Protein AF-A0A8S1HRT6-F1 (afdb_monomer_lite)

Sequence (149 aa):
MVTRLFSCCFQPIYDMIYKRMSKRIRHMEIQLSREHICQELREKVSQFRVRREEELEPIKEEIFELETSIKDKQNELERVGEDILELQNTGASGEEIQKKRSQRERLRLELIPLVDRRNYLQEDLTQKRREIDEQVEILYEKLDRGEIF

Radius of gyration: 36.39 Å; chains: 1; bounding box: 82×23×104 Å

Organism: NCBI:txid2777116

Foldseek 3Di:
DPVVVVCVVCVVVVVVVVVVVVVVVVVVVVVVVLVVVLVVLVVVLVVLVVVLVVVLVVLVVLLVVLVVVLVVLVVVLVVLVVVLVVCVVVVHDPVVSVVSVVVSVVSVVVNVVSVVSSVVSVVVSVVSVVVSVVVSVVSVVCSVVVVPD

Structure (mmCIF, N/CA/C/O backbone):
data_AF-A0A8S1HRT6-F1
#
_entry.id   AF-A0A8S1HRT6-F1
#
loop_
_atom_site.group_PDB
_atom_site.id
_atom_site.type_symbol
_atom_site.label_atom_id
_atom_site.label_alt_id
_atom_site.label_comp_id
_atom_site.label_asym_id
_atom_site.label_entity_id
_atom_site.label_seq_id
_atom_site.pdbx_PDB_ins_code
_atom_site.Cartn_x
_atom_site.Cartn_y
_atom_site.Cartn_z
_atom_site.occupancy
_atom_site.B_iso_or_equiv
_atom_site.auth_seq_id
_atom_site.auth_comp_id
_atom_site.auth_asym_id
_atom_site.auth_atom_id
_atom_site.pdbx_PDB_model_num
ATOM 1 N N . MET A 1 1 ? 58.993 -10.430 -66.991 1.00 44.78 1 MET A N 1
ATOM 2 C CA . MET A 1 1 ? 57.693 -10.192 -67.669 1.00 44.78 1 MET A CA 1
ATOM 3 C C . MET A 1 1 ? 56.522 -11.017 -67.102 1.00 44.78 1 MET A C 1
ATOM 5 O O . MET A 1 1 ? 55.457 -10.990 -67.697 1.00 44.78 1 MET A O 1
ATOM 9 N N . VAL A 1 2 ? 56.645 -11.684 -65.941 1.00 45.50 2 VAL A N 1
ATOM 10 C CA . VAL A 1 2 ? 55.562 -12.528 -65.369 1.00 45.50 2 VAL A CA 1
ATOM 11 C C . VAL A 1 2 ? 54.692 -11.776 -64.341 1.00 45.50 2 VAL A C 1
ATOM 13 O O . VAL A 1 2 ? 53.542 -12.129 -64.114 1.00 45.50 2 VAL A O 1
ATOM 16 N N . THR A 1 3 ? 55.180 -10.666 -63.781 1.00 48.47 3 THR A N 1
ATOM 17 C CA . THR A 1 3 ? 54.480 -9.889 -62.738 1.00 48.47 3 THR A CA 1
ATOM 18 C C . THR A 1 3 ? 53.348 -8.993 -63.256 1.00 48.47 3 THR A C 1
ATOM 20 O O . THR A 1 3 ? 52.442 -8.672 -62.497 1.00 48.47 3 THR A O 1
ATOM 23 N N . ARG A 1 4 ? 53.345 -8.619 -64.546 1.00 45.38 4 ARG A N 1
ATOM 24 C CA . ARG A 1 4 ? 52.281 -7.786 -65.154 1.00 45.38 4 ARG A CA 1
ATOM 25 C C . ARG A 1 4 ? 51.051 -8.577 -65.626 1.00 45.38 4 ARG A C 1
ATOM 27 O O . ARG A 1 4 ? 49.985 -7.993 -65.759 1.00 45.38 4 ARG A O 1
ATOM 34 N N . LEU A 1 5 ? 51.177 -9.887 -65.858 1.00 46.59 5 LEU A N 1
ATOM 35 C CA . LEU A 1 5 ? 50.052 -10.748 -66.265 1.00 46.59 5 LEU A CA 1
ATOM 36 C C . LEU A 1 5 ? 49.212 -11.221 -65.068 1.00 46.59 5 LEU A C 1
ATOM 38 O O . LEU A 1 5 ? 48.012 -11.434 -65.209 1.00 46.59 5 LEU A O 1
ATOM 42 N N . PHE A 1 6 ? 49.814 -11.315 -63.878 1.00 48.47 6 PHE A N 1
ATOM 43 C CA . PHE A 1 6 ? 49.089 -11.623 -62.643 1.00 48.47 6 PHE A CA 1
ATOM 44 C C . PHE A 1 6 ? 48.239 -10.450 -62.136 1.00 48.47 6 PHE A C 1
ATOM 46 O O . PHE A 1 6 ? 47.212 -10.687 -61.509 1.00 48.47 6 PHE A O 1
ATOM 53 N N . SER A 1 7 ? 48.597 -9.192 -62.427 1.00 52.06 7 SER A N 1
ATOM 54 C CA . SER A 1 7 ? 47.790 -8.055 -61.966 1.00 52.06 7 SER A CA 1
ATOM 55 C C . SER A 1 7 ? 46.512 -7.884 -62.792 1.00 52.06 7 SER A C 1
ATOM 57 O O . SER A 1 7 ? 45.445 -7.758 -62.214 1.00 52.06 7 SER A O 1
ATOM 59 N N . CYS A 1 8 ? 46.557 -7.954 -64.127 1.00 53.19 8 CYS A N 1
ATOM 60 C CA . CYS A 1 8 ? 45.374 -7.660 -64.953 1.00 53.19 8 CYS A CA 1
ATOM 61 C C . CYS A 1 8 ? 44.230 -8.683 -64.818 1.00 53.19 8 CYS A C 1
ATOM 63 O O . CYS A 1 8 ? 43.067 -8.302 -64.932 1.00 53.19 8 CYS A O 1
ATOM 65 N N . CYS A 1 9 ? 44.533 -9.959 -64.553 1.00 56.75 9 CYS A N 1
ATOM 66 C CA . CYS A 1 9 ? 43.513 -11.011 -64.454 1.00 56.75 9 CYS A CA 1
ATOM 67 C C . CYS A 1 9 ? 42.940 -11.180 -63.038 1.00 56.75 9 CYS A C 1
ATOM 69 O O . CYS A 1 9 ? 41.798 -11.610 -62.892 1.00 56.75 9 CYS A O 1
ATOM 71 N N . PHE A 1 10 ? 43.705 -10.838 -61.995 1.00 57.34 10 PHE A N 1
ATOM 72 C CA . PHE A 1 10 ? 43.277 -11.009 -60.603 1.00 57.34 10 PHE A CA 1
ATOM 73 C C . PHE A 1 10 ? 42.795 -9.709 -59.948 1.00 57.34 10 PHE A C 1
ATOM 75 O O . PHE A 1 10 ? 42.019 -9.790 -58.997 1.00 57.34 10 PHE A O 1
ATOM 82 N N . GLN A 1 11 ? 43.152 -8.525 -60.469 1.00 65.94 11 GLN A N 1
ATOM 83 C CA . GLN A 1 11 ? 42.645 -7.238 -59.961 1.00 65.94 11 GLN A CA 1
ATOM 84 C C . GLN A 1 11 ? 41.108 -7.182 -59.870 1.00 65.94 11 GLN A C 1
ATOM 86 O O . GLN A 1 11 ? 40.605 -6.788 -58.821 1.00 65.94 11 GLN A O 1
ATOM 91 N N . PRO A 1 12 ? 40.333 -7.649 -60.873 1.00 73.75 12 PRO A N 1
ATOM 92 C CA . PRO A 1 12 ? 38.871 -7.622 -60.792 1.00 73.75 12 PRO A CA 1
ATOM 93 C C . PRO A 1 12 ? 38.320 -8.526 -59.679 1.00 73.75 12 PRO A C 1
ATOM 95 O O . PRO A 1 12 ? 37.309 -8.207 -59.053 1.00 73.75 12 PRO A O 1
ATOM 98 N N . ILE A 1 13 ? 38.997 -9.649 -59.410 1.00 74.50 13 ILE A N 1
ATOM 99 C CA . ILE A 1 13 ? 38.637 -10.591 -58.344 1.00 74.50 13 ILE A CA 1
ATOM 100 C C . ILE A 1 13 ? 38.936 -9.961 -56.977 1.00 74.50 13 ILE A C 1
ATOM 102 O O . ILE A 1 13 ? 38.076 -9.989 -56.096 1.00 74.50 13 ILE A O 1
ATOM 106 N N . TYR A 1 14 ? 40.106 -9.334 -56.813 1.00 71.38 14 TYR A N 1
ATOM 107 C CA . TYR A 1 14 ? 40.461 -8.596 -55.598 1.00 71.38 14 TYR A CA 1
ATOM 108 C C . TYR A 1 14 ? 39.511 -7.420 -55.337 1.00 71.38 14 TYR A C 1
ATOM 110 O O . TYR A 1 14 ? 39.021 -7.286 -54.216 1.00 71.38 14 TYR A O 1
ATOM 118 N N . ASP A 1 15 ? 39.163 -6.631 -56.356 1.00 72.88 15 ASP A N 1
ATOM 119 C CA . ASP A 1 15 ? 38.224 -5.509 -56.234 1.00 72.88 15 ASP A CA 1
ATOM 120 C C . ASP A 1 15 ? 36.812 -5.978 -55.854 1.00 72.88 15 ASP A C 1
ATOM 122 O O . ASP A 1 15 ? 36.128 -5.347 -55.041 1.00 72.88 15 ASP A O 1
ATOM 126 N N . MET A 1 16 ? 36.363 -7.112 -56.402 1.00 77.00 16 MET A N 1
ATOM 127 C CA . MET A 1 16 ? 35.074 -7.712 -56.053 1.00 77.00 16 MET A CA 1
ATOM 128 C C . MET A 1 16 ? 35.060 -8.226 -54.605 1.00 77.00 16 MET A C 1
ATOM 130 O O . MET A 1 16 ? 34.094 -7.982 -53.874 1.00 77.00 16 MET A O 1
ATOM 134 N N . ILE A 1 17 ? 36.131 -8.898 -54.168 1.00 73.69 17 ILE A N 1
ATOM 135 C CA . ILE A 1 17 ? 36.290 -9.362 -52.782 1.00 73.69 17 ILE A CA 1
ATOM 136 C C . ILE A 1 17 ? 36.331 -8.163 -51.830 1.00 73.69 17 ILE A C 1
ATOM 138 O O . ILE A 1 17 ? 35.591 -8.147 -50.845 1.00 73.69 17 ILE A O 1
ATOM 142 N N . TYR A 1 18 ? 37.110 -7.129 -52.148 1.00 72.44 18 TYR A N 1
ATOM 143 C CA . TYR A 1 18 ? 37.230 -5.922 -51.334 1.00 72.44 18 TYR A CA 1
ATOM 144 C C . TYR A 1 18 ? 35.897 -5.173 -51.219 1.00 72.44 18 TYR A C 1
ATOM 146 O O . TYR A 1 18 ? 35.476 -4.842 -50.111 1.00 72.44 18 TYR A O 1
ATOM 154 N N . LYS A 1 19 ? 35.153 -4.988 -52.321 1.00 73.81 19 LYS A N 1
ATOM 155 C CA . LYS A 1 19 ? 33.801 -4.395 -52.286 1.00 73.81 19 LYS A CA 1
ATOM 156 C C . LYS A 1 19 ? 32.838 -5.206 -51.418 1.00 73.81 19 LYS A C 1
ATOM 158 O O . LYS A 1 19 ? 32.068 -4.624 -50.651 1.00 73.81 19 LYS A O 1
ATOM 163 N N . ARG A 1 20 ? 32.879 -6.540 -51.504 1.00 74.69 20 ARG A N 1
ATOM 164 C CA . ARG A 1 20 ? 32.010 -7.428 -50.715 1.00 74.69 20 ARG A CA 1
ATOM 165 C C . ARG A 1 20 ? 32.368 -7.406 -49.227 1.00 74.69 20 ARG A C 1
ATOM 167 O O . ARG A 1 20 ? 31.462 -7.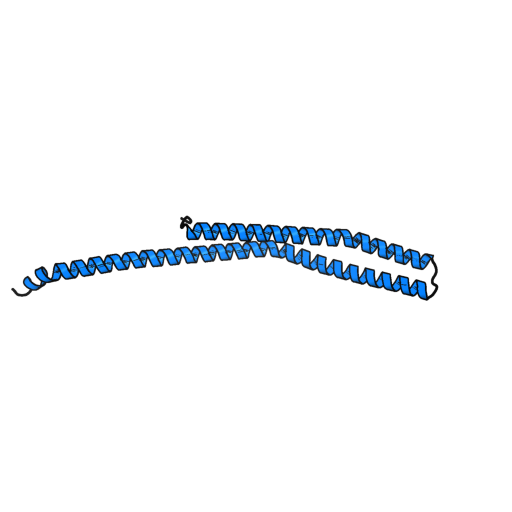340 -48.397 1.00 74.69 20 ARG A O 1
ATOM 174 N N . MET A 1 21 ? 33.659 -7.405 -48.894 1.00 69.06 21 MET A N 1
ATOM 175 C CA . MET A 1 21 ? 34.143 -7.274 -47.516 1.00 69.06 21 MET A CA 1
ATOM 176 C C . MET A 1 21 ? 33.829 -5.891 -46.941 1.00 69.06 21 MET A C 1
ATOM 178 O O . MET A 1 21 ? 33.262 -5.805 -45.861 1.00 69.06 21 MET A O 1
ATOM 182 N N . SER A 1 22 ? 34.061 -4.816 -47.694 1.00 72.75 22 SER A N 1
ATOM 183 C CA . SER A 1 22 ? 33.736 -3.440 -47.293 1.00 72.75 22 SER A CA 1
ATOM 184 C C . SER A 1 22 ? 32.228 -3.217 -47.088 1.00 72.75 22 SER A C 1
ATOM 186 O O . SER A 1 22 ? 31.822 -2.461 -46.206 1.00 72.75 22 SER A O 1
ATOM 188 N N . LYS A 1 23 ? 31.365 -3.889 -47.866 1.00 77.94 23 LYS A N 1
ATOM 189 C CA . LYS A 1 23 ? 29.910 -3.885 -47.629 1.00 77.94 23 LYS A CA 1
ATOM 190 C C . LYS A 1 23 ? 29.539 -4.644 -46.349 1.00 77.94 23 LYS A C 1
ATOM 192 O O . LYS A 1 23 ? 28.686 -4.177 -45.604 1.00 77.94 23 LYS A O 1
ATOM 197 N N . ARG A 1 24 ? 30.178 -5.791 -46.086 1.00 75.12 24 ARG A N 1
ATOM 198 C CA . ARG A 1 24 ? 29.975 -6.572 -44.853 1.00 75.12 24 ARG A CA 1
ATOM 199 C C . ARG A 1 24 ? 30.438 -5.824 -43.605 1.00 75.12 24 ARG A C 1
ATOM 201 O O . ARG A 1 24 ? 29.688 -5.792 -42.643 1.00 75.12 24 ARG A O 1
ATOM 208 N N . ILE A 1 25 ? 31.615 -5.202 -43.645 1.00 73.56 25 ILE A N 1
ATOM 209 C CA . ILE A 1 25 ? 32.163 -4.402 -42.539 1.00 73.56 25 ILE A CA 1
ATOM 210 C C . ILE A 1 25 ? 31.206 -3.266 -42.188 1.00 73.56 25 ILE A C 1
ATOM 212 O O . ILE A 1 25 ? 30.754 -3.205 -41.054 1.00 73.56 25 ILE A O 1
ATOM 216 N N . ARG A 1 26 ? 30.769 -2.477 -43.179 1.00 72.19 26 ARG A N 1
ATOM 217 C CA . ARG A 1 26 ? 29.763 -1.425 -42.955 1.00 72.19 26 ARG A CA 1
ATOM 218 C C . ARG A 1 26 ? 28.459 -1.958 -42.367 1.00 72.19 26 ARG A C 1
ATOM 220 O O . ARG A 1 26 ? 27.843 -1.301 -41.539 1.00 72.19 26 ARG A O 1
ATOM 227 N N . HIS A 1 27 ? 28.020 -3.145 -42.785 1.00 72.62 27 HIS A N 1
ATOM 228 C CA . HIS A 1 27 ? 26.802 -3.731 -42.235 1.00 72.62 27 HIS A CA 1
ATOM 229 C C . HIS A 1 27 ? 26.972 -4.157 -40.769 1.00 72.62 27 HIS A C 1
ATOM 231 O O . HIS A 1 27 ? 26.075 -3.898 -39.973 1.00 72.62 27 HIS A O 1
ATOM 237 N N . MET A 1 28 ? 28.123 -4.740 -40.414 1.00 67.81 28 MET A N 1
ATOM 238 C CA . MET A 1 28 ? 28.465 -5.083 -39.029 1.00 67.81 28 MET A CA 1
ATOM 239 C C . MET A 1 28 ? 28.634 -3.835 -38.155 1.00 67.81 28 MET A C 1
ATOM 241 O O . MET A 1 28 ? 28.133 -3.820 -37.041 1.00 67.81 28 MET A O 1
ATOM 245 N N . GLU A 1 29 ? 29.270 -2.771 -38.654 1.00 70.00 29 GLU A N 1
ATOM 246 C CA . GLU A 1 29 ? 29.409 -1.492 -37.937 1.00 70.00 29 GLU A CA 1
ATOM 247 C C . GLU A 1 29 ? 28.040 -0.877 -37.609 1.00 70.00 29 GLU A C 1
ATOM 249 O O . GLU A 1 29 ? 27.804 -0.449 -36.482 1.00 70.00 29 GLU A O 1
ATOM 254 N N . ILE A 1 30 ? 27.102 -0.902 -38.565 1.00 69.56 30 ILE A N 1
ATOM 255 C CA . ILE A 1 30 ? 25.720 -0.446 -38.348 1.00 69.56 30 ILE A CA 1
ATOM 256 C C . ILE A 1 30 ? 24.997 -1.327 -37.316 1.00 69.56 30 ILE A C 1
ATOM 258 O O . ILE A 1 30 ? 24.244 -0.809 -36.493 1.00 69.56 30 ILE A O 1
ATOM 262 N N . GLN A 1 31 ? 25.203 -2.647 -37.352 1.00 67.25 31 GLN A N 1
ATOM 263 C CA . GLN A 1 31 ? 24.595 -3.573 -36.390 1.00 67.25 31 GLN A CA 1
ATOM 264 C C . GLN A 1 31 ? 25.132 -3.357 -34.971 1.00 67.25 31 GLN A C 1
ATOM 266 O O . GLN A 1 31 ? 24.333 -3.186 -34.056 1.00 67.25 31 GLN A O 1
ATOM 271 N N . LEU A 1 32 ? 26.453 -3.270 -34.803 1.00 67.44 32 LEU A N 1
ATOM 272 C CA . LEU A 1 32 ? 27.098 -3.009 -33.512 1.00 67.44 32 LEU A CA 1
ATOM 273 C C . LEU A 1 32 ? 26.692 -1.645 -32.938 1.00 67.44 32 LEU A C 1
ATOM 275 O O . LEU A 1 32 ? 26.425 -1.528 -31.746 1.00 67.44 32 LEU A O 1
ATOM 279 N N . SER A 1 33 ? 26.581 -0.617 -33.787 1.00 73.94 33 SER A N 1
ATOM 280 C CA . SER A 1 33 ? 26.086 0.701 -33.373 1.00 73.94 33 SER A CA 1
ATOM 281 C C . SER A 1 33 ? 24.630 0.648 -32.899 1.00 73.94 33 SER A C 1
ATOM 283 O O . SER A 1 33 ? 24.305 1.255 -31.880 1.00 73.94 33 SER A O 1
ATOM 285 N N . ARG A 1 34 ? 23.759 -0.108 -33.582 1.00 72.06 34 ARG A N 1
ATOM 286 C CA . ARG A 1 34 ? 22.369 -0.317 -33.146 1.00 72.06 34 ARG A CA 1
ATOM 287 C C . ARG A 1 34 ? 22.281 -1.078 -31.827 1.00 72.06 34 ARG A C 1
ATOM 289 O O . ARG A 1 34 ? 21.522 -0.666 -30.960 1.00 72.06 34 ARG A O 1
ATOM 296 N N . GLU A 1 35 ? 23.052 -2.150 -31.663 1.00 75.75 35 GLU A N 1
ATOM 297 C CA . GLU A 1 35 ? 23.091 -2.920 -30.414 1.00 75.75 35 GLU A CA 1
ATOM 298 C C . GLU A 1 35 ? 23.535 -2.054 -29.234 1.00 75.75 35 GLU A C 1
ATOM 300 O O . GLU A 1 35 ? 22.902 -2.087 -28.180 1.00 75.75 35 GLU A O 1
ATOM 305 N N . HIS A 1 36 ? 24.556 -1.217 -29.435 1.00 76.81 36 HIS A N 1
ATOM 306 C CA . HIS A 1 36 ? 25.038 -0.296 -28.412 1.00 76.81 36 HIS A CA 1
ATOM 307 C C . HIS A 1 36 ? 23.975 0.737 -28.004 1.00 76.81 36 HIS A C 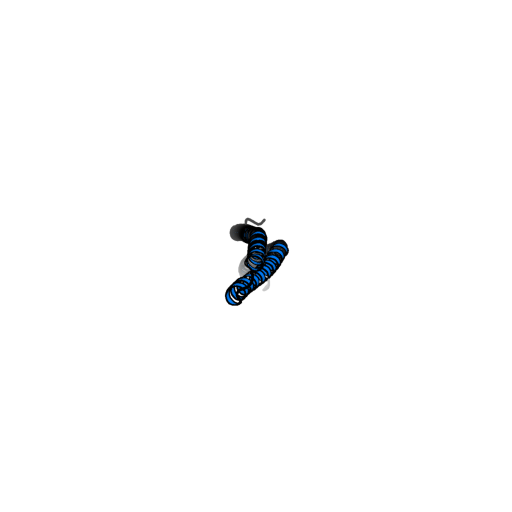1
ATOM 309 O O . HIS A 1 36 ? 23.705 0.900 -26.817 1.00 76.81 36 HIS A O 1
ATOM 315 N N . ILE A 1 37 ? 23.297 1.364 -28.974 1.00 70.94 37 ILE A N 1
ATOM 316 C CA . ILE A 1 37 ? 22.206 2.318 -28.706 1.00 70.94 37 ILE A CA 1
ATOM 317 C C . ILE A 1 37 ? 21.049 1.629 -27.968 1.00 70.94 37 ILE A C 1
ATOM 319 O O . ILE A 1 37 ? 20.542 2.147 -26.974 1.00 70.94 37 ILE A O 1
ATOM 323 N N . CYS A 1 38 ? 20.644 0.434 -28.406 1.00 72.12 38 CYS A N 1
ATOM 324 C CA . CYS A 1 38 ? 19.607 -0.335 -27.722 1.00 72.12 38 CYS A CA 1
ATOM 325 C C . CYS A 1 38 ? 20.001 -0.678 -26.277 1.00 72.12 38 CYS A C 1
ATOM 327 O O . CYS A 1 38 ? 19.137 -0.688 -25.400 1.00 72.12 38 CYS A O 1
ATOM 329 N N . GLN A 1 39 ? 21.281 -0.950 -26.016 1.00 79.31 39 GLN A N 1
ATOM 330 C CA . GLN A 1 39 ? 21.780 -1.233 -24.674 1.00 79.31 39 GLN A CA 1
ATOM 331 C C . GLN A 1 39 ? 21.747 0.010 -23.773 1.00 79.31 39 GLN A C 1
ATOM 333 O O . GLN A 1 39 ? 21.167 -0.058 -22.690 1.00 79.31 39 GLN A O 1
ATOM 338 N N . GLU A 1 40 ? 22.264 1.154 -24.231 1.00 77.88 40 GLU A N 1
ATOM 339 C CA . GLU A 1 40 ? 22.218 2.411 -23.466 1.00 77.88 40 GLU A CA 1
ATOM 340 C C . GLU A 1 40 ? 20.782 2.828 -23.122 1.00 77.88 40 GLU A C 1
ATOM 342 O O . GLU A 1 40 ? 20.497 3.318 -22.028 1.00 77.88 40 GLU A O 1
ATOM 347 N N . LEU A 1 41 ? 19.845 2.626 -24.049 1.00 72.19 41 LEU A N 1
ATOM 348 C CA . LEU A 1 41 ? 18.443 2.958 -23.820 1.00 72.19 41 LEU A CA 1
ATOM 349 C C . LEU A 1 41 ? 17.775 2.016 -22.822 1.00 72.19 41 LEU A C 1
ATOM 351 O O . LEU A 1 41 ? 17.035 2.484 -21.958 1.00 72.19 41 LEU A O 1
ATOM 355 N N . ARG A 1 42 ? 18.073 0.712 -22.875 1.00 77.81 42 ARG A N 1
ATOM 356 C CA . ARG A 1 42 ? 17.621 -0.238 -21.845 1.00 77.81 42 ARG A CA 1
ATOM 357 C C . ARG A 1 42 ? 18.151 0.140 -20.468 1.00 77.81 42 ARG A C 1
ATOM 359 O O . ARG A 1 42 ? 17.403 0.080 -19.495 1.00 77.81 42 ARG A O 1
ATOM 366 N N . GLU A 1 43 ? 19.406 0.569 -20.380 1.00 82.56 43 GLU A N 1
ATOM 367 C CA . GLU A 1 43 ? 19.990 1.057 -19.129 1.00 82.56 43 GLU A CA 1
ATOM 368 C C . GLU A 1 43 ? 19.276 2.317 -18.627 1.00 82.56 43 GLU A C 1
ATOM 370 O O . GLU A 1 43 ? 18.927 2.384 -17.449 1.00 82.56 43 GLU A O 1
ATOM 375 N N . LYS A 1 44 ? 18.959 3.277 -19.506 1.00 80.62 44 LYS A N 1
ATOM 376 C CA . LYS A 1 44 ? 18.182 4.474 -19.138 1.00 80.62 44 LYS A CA 1
ATOM 377 C C . LYS A 1 44 ? 16.765 4.142 -18.669 1.00 80.62 44 LYS A C 1
ATOM 379 O O . LYS A 1 44 ? 16.325 4.700 -17.667 1.00 80.62 44 LYS A O 1
ATOM 384 N N . VAL A 1 45 ? 16.063 3.229 -19.345 1.00 80.38 45 VAL A N 1
ATOM 385 C CA . VAL A 1 45 ? 14.726 2.761 -18.927 1.00 80.38 45 VAL A CA 1
ATOM 386 C C . VAL A 1 45 ? 14.801 2.054 -17.572 1.00 80.38 45 VAL A C 1
ATOM 388 O O . VAL A 1 45 ? 13.972 2.300 -16.698 1.00 80.38 45 VAL A O 1
ATOM 391 N N . SER A 1 46 ? 15.827 1.227 -17.360 1.00 82.94 46 SER A N 1
ATOM 392 C CA . SER A 1 46 ? 16.075 0.568 -16.075 1.00 82.94 46 SER A CA 1
ATOM 393 C C . SER A 1 46 ? 16.315 1.585 -14.954 1.00 82.94 46 SER A C 1
ATOM 395 O O . SER A 1 46 ? 15.646 1.540 -13.924 1.00 82.94 46 SER A O 1
ATOM 397 N N . GLN A 1 47 ? 17.192 2.569 -15.173 1.00 84.62 47 GLN A N 1
ATOM 398 C CA . GLN A 1 47 ? 17.461 3.640 -14.207 1.00 84.62 47 GLN A CA 1
ATOM 399 C C . GLN A 1 47 ? 16.219 4.484 -13.911 1.00 84.62 47 GLN A C 1
ATOM 401 O O . GLN A 1 47 ? 15.985 4.849 -12.761 1.00 84.62 47 GLN A O 1
ATOM 406 N N . PHE A 1 48 ? 15.420 4.789 -14.935 1.00 82.88 48 PHE A N 1
ATOM 407 C CA . PHE A 1 48 ? 14.153 5.493 -14.771 1.00 82.88 48 PHE A CA 1
ATOM 408 C C . PHE A 1 48 ? 13.205 4.708 -13.860 1.00 82.88 48 PHE A C 1
ATOM 410 O O . PHE A 1 48 ? 12.668 5.272 -12.909 1.00 82.88 48 PHE A O 1
ATOM 417 N N . ARG A 1 49 ? 13.063 3.399 -14.092 1.00 79.88 49 ARG A N 1
ATOM 418 C CA . ARG A 1 49 ? 12.222 2.529 -13.265 1.00 79.88 49 ARG A CA 1
ATOM 419 C C . ARG A 1 49 ? 12.696 2.476 -11.814 1.00 79.88 49 ARG A C 1
ATOM 421 O O . ARG A 1 49 ? 11.867 2.567 -10.919 1.00 79.88 49 ARG A O 1
ATOM 428 N N . VAL A 1 50 ? 14.007 2.373 -11.583 1.00 86.88 50 VAL A N 1
ATOM 429 C CA . VAL A 1 50 ? 14.578 2.363 -10.225 1.00 86.88 50 VAL A CA 1
ATOM 430 C C . VAL A 1 50 ? 14.266 3.666 -9.493 1.00 86.88 50 VAL A C 1
ATOM 432 O O . VAL A 1 50 ? 13.682 3.616 -8.419 1.00 86.88 50 VAL A O 1
ATOM 435 N N . ARG A 1 51 ? 14.556 4.827 -10.098 1.00 84.12 51 ARG A N 1
ATOM 436 C CA . ARG A 1 51 ? 14.263 6.135 -9.477 1.00 84.12 51 ARG A CA 1
ATOM 437 C C . ARG A 1 51 ? 12.784 6.303 -9.155 1.00 84.12 51 ARG A C 1
ATOM 439 O O . ARG A 1 51 ? 12.426 6.838 -8.116 1.00 84.12 51 ARG A O 1
ATOM 446 N N . ARG A 1 52 ? 11.914 5.846 -10.055 1.00 84.56 52 ARG A N 1
ATOM 447 C CA . ARG A 1 52 ? 10.471 5.902 -9.838 1.00 84.56 52 ARG A CA 1
ATOM 448 C C . ARG A 1 52 ? 10.016 4.968 -8.724 1.00 84.56 52 ARG A C 1
ATOM 450 O O . ARG A 1 52 ? 9.154 5.353 -7.952 1.00 84.56 52 ARG A O 1
ATOM 457 N N . GLU A 1 53 ? 10.598 3.779 -8.597 1.00 81.94 53 GLU A N 1
ATOM 458 C CA . GLU A 1 53 ? 10.288 2.879 -7.483 1.00 81.94 53 GLU A CA 1
ATOM 459 C C . GLU A 1 53 ? 10.788 3.447 -6.141 1.00 81.94 53 GLU A C 1
ATOM 461 O O . GLU A 1 53 ? 10.081 3.327 -5.145 1.00 81.94 53 GLU A O 1
ATOM 466 N N . GLU A 1 54 ? 11.935 4.137 -6.124 1.00 89.25 54 GLU A N 1
ATOM 467 C CA . GLU A 1 54 ? 12.432 4.880 -4.953 1.00 89.25 54 GLU A CA 1
ATOM 468 C C . GLU A 1 54 ? 11.466 6.003 -4.529 1.00 89.25 54 GLU A C 1
ATOM 470 O O . GLU A 1 54 ? 11.246 6.205 -3.338 1.00 89.25 54 GLU A O 1
ATOM 475 N N . GLU A 1 55 ? 10.829 6.698 -5.480 1.00 87.81 55 GLU A N 1
ATOM 476 C CA . GLU A 1 55 ? 9.780 7.693 -5.187 1.00 87.81 55 GLU A CA 1
ATOM 477 C C . GLU A 1 55 ? 8.511 7.065 -4.579 1.00 87.81 55 GLU A C 1
ATOM 479 O O . GLU A 1 55 ? 7.775 7.743 -3.858 1.00 87.81 55 GLU A O 1
ATOM 484 N N . LEU A 1 56 ? 8.237 5.786 -4.863 1.00 90.69 56 LEU A N 1
ATOM 485 C CA . LEU A 1 56 ? 7.091 5.055 -4.313 1.00 90.69 56 LEU A CA 1
ATOM 486 C C . LEU A 1 56 ? 7.374 4.440 -2.942 1.00 90.69 56 LEU A C 1
ATOM 488 O O . LEU A 1 56 ? 6.429 4.169 -2.202 1.00 90.69 56 LEU A O 1
ATOM 492 N N . GLU A 1 57 ? 8.639 4.198 -2.608 1.00 92.06 57 GLU A N 1
ATOM 493 C CA . GLU A 1 57 ? 9.046 3.592 -1.340 1.00 92.06 57 GLU A CA 1
ATOM 494 C C . GLU A 1 57 ? 8.473 4.292 -0.094 1.00 92.06 57 GLU A C 1
ATOM 496 O O . GLU A 1 57 ? 7.831 3.600 0.697 1.00 92.06 57 GLU A O 1
ATOM 501 N N . PRO A 1 58 ? 8.541 5.632 0.060 1.00 93.19 58 PRO A N 1
ATOM 502 C CA . PRO A 1 58 ? 7.969 6.295 1.236 1.00 93.19 58 PRO A CA 1
ATOM 503 C C . PRO A 1 58 ? 6.449 6.111 1.353 1.00 93.19 58 PRO A C 1
ATOM 505 O O . PRO A 1 58 ? 5.912 6.035 2.454 1.00 93.19 58 PRO A O 1
ATOM 508 N N . ILE A 1 59 ? 5.736 5.999 0.226 1.00 92.50 59 ILE A N 1
ATOM 509 C CA . ILE A 1 59 ? 4.285 5.759 0.223 1.00 92.50 59 ILE A CA 1
ATOM 510 C C . ILE A 1 59 ? 3.988 4.339 0.721 1.00 92.50 59 ILE A C 1
ATOM 512 O O . ILE A 1 59 ? 3.035 4.132 1.471 1.00 92.50 59 ILE A O 1
ATOM 516 N N . LYS A 1 60 ? 4.800 3.349 0.328 1.00 92.94 60 LYS A N 1
ATOM 517 C CA . LYS A 1 60 ? 4.657 1.968 0.816 1.00 92.94 60 LYS A CA 1
ATOM 518 C C . LYS A 1 60 ? 4.961 1.862 2.303 1.00 92.94 60 LYS A C 1
ATOM 520 O O . LYS A 1 60 ? 4.250 1.142 2.998 1.00 92.94 60 LYS A O 1
ATOM 525 N N . GLU A 1 61 ? 5.993 2.559 2.770 1.00 95.88 61 GLU A N 1
ATOM 526 C CA . GLU A 1 61 ? 6.338 2.626 4.191 1.00 95.88 61 GLU A CA 1
ATOM 527 C C . GLU A 1 61 ? 5.174 3.218 4.996 1.00 95.88 61 GLU A C 1
ATOM 529 O O . GLU A 1 61 ? 4.718 2.586 5.947 1.00 95.88 61 GLU A O 1
ATOM 534 N N . GLU A 1 62 ? 4.594 4.343 4.556 1.00 95.69 62 GLU A N 1
ATOM 535 C CA . GLU A 1 62 ? 3.424 4.945 5.217 1.00 95.69 62 GLU A CA 1
ATOM 536 C C . GLU A 1 62 ? 2.215 3.988 5.224 1.00 95.69 62 GLU A C 1
ATOM 538 O O . GLU A 1 62 ? 1.546 3.832 6.247 1.00 95.69 62 GLU A O 1
ATOM 543 N N . ILE A 1 63 ? 1.940 3.294 4.111 1.00 96.50 63 ILE A N 1
ATOM 544 C CA . ILE A 1 63 ? 0.878 2.274 4.049 1.00 96.50 63 ILE A CA 1
ATOM 545 C C . ILE A 1 63 ? 1.134 1.161 5.072 1.00 96.50 63 ILE A C 1
ATOM 547 O O . ILE A 1 63 ? 0.211 0.777 5.789 1.00 96.50 63 ILE A O 1
ATOM 551 N N . PHE A 1 64 ? 2.365 0.659 5.163 1.00 97.38 64 PHE A N 1
ATOM 552 C CA . PHE A 1 64 ? 2.732 -0.411 6.089 1.00 97.38 64 PHE A CA 1
ATOM 553 C C . PHE A 1 64 ? 2.582 0.012 7.560 1.00 97.38 64 PHE A C 1
ATOM 555 O O . PHE A 1 64 ? 2.051 -0.742 8.386 1.00 97.38 64 PHE A O 1
ATOM 562 N N . GLU A 1 65 ? 3.002 1.231 7.899 1.00 96.75 65 GLU A N 1
ATOM 563 C CA . GLU A 1 65 ? 2.815 1.802 9.235 1.00 96.75 65 GLU A CA 1
ATOM 564 C C . GLU A 1 65 ? 1.328 1.942 9.585 1.00 96.75 65 GLU A C 1
ATOM 566 O O . GLU A 1 65 ? 0.899 1.554 10.677 1.00 96.75 65 GLU A O 1
ATOM 571 N N . LEU A 1 66 ? 0.515 2.428 8.643 1.00 96.50 66 LEU A N 1
ATOM 572 C CA . LEU A 1 66 ? -0.933 2.537 8.817 1.00 96.50 66 LEU A CA 1
ATOM 573 C C . LEU A 1 66 ? -1.595 1.169 8.978 1.00 96.50 66 LEU A C 1
ATOM 575 O O . LEU A 1 66 ? -2.441 1.014 9.854 1.00 96.50 66 LEU A O 1
ATOM 579 N N . GLU A 1 67 ? -1.216 0.168 8.184 1.00 96.50 67 GLU A N 1
ATOM 580 C CA . GLU A 1 67 ? -1.728 -1.202 8.308 1.00 96.50 67 GLU A CA 1
ATOM 581 C C . GLU A 1 67 ? -1.409 -1.800 9.681 1.00 96.50 67 GLU A C 1
ATOM 583 O O . GLU A 1 67 ? -2.277 -2.419 10.305 1.00 96.50 67 GLU A O 1
ATOM 588 N N . THR A 1 68 ? -0.201 -1.552 10.189 1.00 97.38 68 THR A N 1
ATOM 589 C CA . THR A 1 68 ? 0.204 -1.960 11.539 1.00 97.38 68 THR A CA 1
ATOM 590 C C . THR A 1 68 ? -0.649 -1.258 12.599 1.00 97.38 68 THR A C 1
ATOM 592 O O . THR A 1 68 ? -1.241 -1.918 13.453 1.00 97.38 68 THR A O 1
ATOM 595 N N . SER A 1 69 ? -0.811 0.065 12.497 1.00 96.62 69 SER A N 1
ATOM 596 C CA . SER A 1 69 ? -1.621 0.856 13.433 1.00 96.62 69 SER A CA 1
ATOM 597 C C . SER A 1 69 ? -3.106 0.462 13.425 1.00 96.62 69 SER A C 1
ATOM 599 O O . SER A 1 69 ? -3.732 0.339 14.482 1.00 96.62 69 SER A O 1
ATOM 601 N N . ILE A 1 70 ? -3.675 0.214 12.241 1.00 97.06 70 ILE A N 1
ATOM 602 C CA . ILE A 1 70 ? -5.051 -0.272 12.069 1.00 97.06 70 ILE A CA 1
ATOM 603 C C . ILE A 1 70 ? -5.208 -1.625 12.755 1.00 97.06 70 ILE A C 1
ATOM 605 O O . ILE A 1 70 ? -6.165 -1.816 13.505 1.00 97.06 70 ILE A O 1
ATOM 609 N N . LYS A 1 71 ? -4.270 -2.549 12.532 1.00 97.06 71 LYS A N 1
ATOM 610 C CA . LYS A 1 71 ? -4.300 -3.879 13.142 1.00 97.06 71 LYS A CA 1
ATOM 611 C C . LYS A 1 71 ? -4.241 -3.798 14.667 1.00 97.06 71 LYS A C 1
ATOM 613 O O . LYS A 1 71 ? -5.021 -4.467 15.341 1.00 97.06 71 LYS A O 1
ATOM 618 N N . ASP A 1 72 ? -3.379 -2.950 15.217 1.00 96.31 72 ASP A N 1
ATOM 619 C CA . ASP A 1 72 ? -3.275 -2.758 16.665 1.00 96.31 72 ASP A CA 1
ATOM 620 C C . ASP A 1 72 ? -4.572 -2.205 17.266 1.00 96.31 72 ASP A C 1
ATOM 622 O O . ASP A 1 72 ? -5.068 -2.733 18.264 1.00 96.31 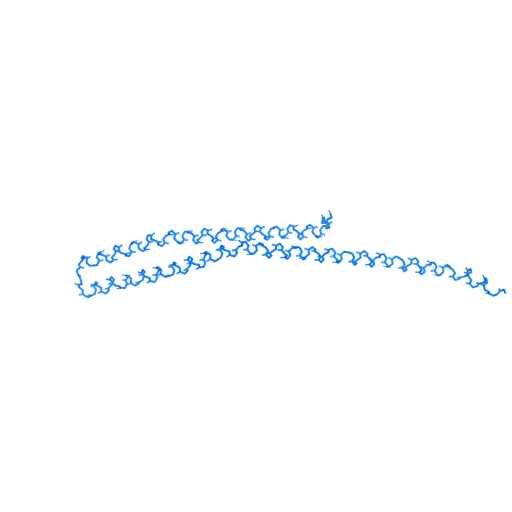72 ASP A O 1
ATOM 626 N N . LYS A 1 73 ? -5.184 -1.205 16.621 1.00 95.38 73 LYS A N 1
ATOM 627 C CA . LYS A 1 73 ? -6.482 -0.669 17.055 1.00 95.38 73 LYS A CA 1
ATOM 628 C C . LYS A 1 73 ? -7.625 -1.668 16.890 1.00 95.38 73 LYS A C 1
ATOM 630 O O . LYS A 1 73 ? -8.524 -1.685 17.725 1.00 95.38 73 LYS A O 1
ATOM 635 N N . GLN A 1 74 ? -7.609 -2.507 15.855 1.00 96.19 74 GLN A N 1
ATOM 636 C CA . GLN A 1 74 ? -8.577 -3.597 15.694 1.00 96.19 74 GLN A CA 1
ATOM 637 C C . GLN A 1 74 ? -8.460 -4.610 16.837 1.00 96.19 74 GLN A C 1
ATOM 639 O O . GLN A 1 74 ? -9.474 -4.945 17.445 1.00 96.19 74 GLN A O 1
ATOM 644 N N . ASN A 1 75 ? -7.236 -5.005 17.197 1.00 96.81 75 ASN A N 1
ATOM 645 C CA . ASN A 1 75 ? -6.988 -5.885 18.341 1.00 96.81 75 ASN A CA 1
ATOM 646 C C . ASN A 1 75 ? -7.475 -5.253 19.655 1.00 96.81 75 ASN A C 1
ATOM 648 O O . ASN A 1 75 ? -8.064 -5.929 20.495 1.00 96.81 75 ASN A O 1
ATOM 652 N N . GLU A 1 76 ? -7.250 -3.950 19.858 1.00 96.50 76 GLU A N 1
ATOM 653 C CA . GLU A 1 76 ? -7.775 -3.241 21.032 1.00 96.50 76 GLU A CA 1
ATOM 654 C C . GLU A 1 76 ? -9.311 -3.237 21.047 1.00 96.50 76 GLU A C 1
ATOM 656 O O . GLU A 1 76 ? -9.934 -3.451 22.086 1.00 96.50 76 GLU A O 1
ATOM 661 N N . LEU A 1 77 ? -9.935 -3.049 19.886 1.00 96.50 77 LEU A N 1
ATOM 662 C CA . LEU A 1 77 ? -11.386 -3.042 19.736 1.00 96.50 77 LEU A CA 1
ATOM 663 C C . LEU A 1 77 ? -12.011 -4.409 20.028 1.00 96.50 77 LEU A C 1
ATOM 665 O O . LEU A 1 77 ? -13.090 -4.466 20.626 1.00 96.50 77 LEU A O 1
ATOM 669 N N . GLU A 1 78 ? -11.341 -5.487 19.624 1.00 96.62 78 GLU A N 1
ATOM 670 C CA . GLU A 1 78 ? -11.710 -6.862 19.963 1.00 96.62 78 GLU A CA 1
ATOM 671 C C . GLU A 1 78 ? -11.623 -7.095 21.471 1.00 96.62 78 GLU A C 1
ATOM 673 O O . GLU A 1 78 ? -12.629 -7.476 22.066 1.00 96.62 78 GLU A O 1
ATOM 678 N N . ARG A 1 79 ? -10.502 -6.730 22.110 1.00 97.19 79 ARG A N 1
ATOM 679 C CA . ARG A 1 79 ? -10.333 -6.835 23.573 1.00 97.19 79 ARG A CA 1
ATOM 680 C C . ARG A 1 79 ? -11.404 -6.066 24.341 1.00 97.19 79 ARG A C 1
ATOM 682 O O . ARG A 1 79 ? -12.008 -6.593 25.263 1.00 97.19 79 ARG A O 1
ATOM 689 N N . VAL A 1 80 ? -11.705 -4.827 23.942 1.00 96.62 80 VAL A N 1
ATOM 690 C CA . VAL A 1 80 ? -12.792 -4.056 24.573 1.00 96.62 80 VAL A CA 1
ATOM 691 C C . VAL A 1 80 ? -14.154 -4.719 24.323 1.00 96.62 80 VAL A C 1
ATOM 693 O O . VAL A 1 80 ? -15.050 -4.630 25.160 1.00 96.62 80 VAL A O 1
ATOM 696 N N . GLY A 1 81 ? -14.338 -5.381 23.179 1.00 95.69 81 GLY A N 1
ATOM 697 C CA . GLY A 1 81 ? -15.517 -6.196 22.898 1.00 95.69 81 GLY A CA 1
ATOM 698 C C . GLY A 1 81 ? -15.660 -7.383 23.854 1.00 95.69 81 GLY A C 1
ATOM 699 O O . GLY A 1 81 ? -16.754 -7.597 24.376 1.00 95.69 81 GLY A O 1
ATOM 700 N N . GLU A 1 82 ? -14.568 -8.102 24.106 1.00 96.19 82 GLU A N 1
ATOM 701 C CA . GLU A 1 82 ? -14.491 -9.212 25.063 1.00 96.19 82 GLU A CA 1
ATOM 702 C C . GLU A 1 82 ? -14.752 -8.732 26.496 1.00 96.19 82 GLU A C 1
ATOM 704 O O . GLU A 1 82 ? -15.648 -9.262 27.151 1.00 96.19 82 GLU A O 1
ATOM 709 N N . ASP A 1 83 ? -14.102 -7.645 26.931 1.00 95.12 83 ASP A N 1
ATOM 710 C CA . ASP A 1 83 ? -14.328 -7.017 28.242 1.00 95.12 83 ASP A CA 1
ATOM 711 C C . ASP A 1 83 ? -15.817 -6.704 28.475 1.00 95.12 83 ASP A C 1
ATOM 713 O O . ASP A 1 83 ? -16.354 -6.905 29.563 1.00 95.12 83 ASP A O 1
ATOM 717 N N . ILE A 1 84 ? -16.513 -6.183 27.455 1.00 95.00 84 ILE A N 1
ATOM 718 C CA . ILE A 1 84 ? -17.947 -5.874 27.555 1.00 95.00 84 ILE A CA 1
ATOM 719 C C . ILE A 1 84 ? -18.762 -7.150 27.785 1.00 95.00 84 ILE A C 1
ATOM 721 O O . ILE A 1 84 ? -19.689 -7.129 28.596 1.00 95.00 84 ILE A O 1
ATOM 725 N N . LEU A 1 85 ? -18.443 -8.238 27.079 1.00 95.00 85 LEU A N 1
ATOM 726 C CA . LEU A 1 85 ? -19.131 -9.521 27.236 1.00 95.00 85 LEU A CA 1
ATOM 727 C C . LEU A 1 85 ? -18.869 -10.122 28.621 1.00 95.00 85 LEU A C 1
ATOM 729 O O . LEU A 1 85 ? -19.802 -10.594 29.270 1.00 95.00 85 LEU A O 1
ATOM 733 N N . GLU A 1 86 ? -17.633 -10.058 29.111 1.00 95.38 86 GLU A N 1
ATOM 734 C CA . GLU A 1 86 ? -17.281 -10.519 30.456 1.00 95.38 86 GLU A CA 1
ATOM 735 C C . GLU A 1 86 ? -18.016 -9.733 31.547 1.00 95.38 86 GLU A C 1
ATOM 737 O O . GLU A 1 86 ? -18.601 -10.327 32.457 1.00 95.38 86 GLU A O 1
ATOM 742 N N . LEU A 1 87 ? -18.069 -8.402 31.434 1.00 94.88 87 LEU A N 1
ATOM 743 C CA . LEU A 1 87 ? -18.821 -7.546 32.358 1.00 94.88 87 LEU A CA 1
ATOM 744 C C . LEU A 1 87 ? -20.323 -7.867 32.342 1.00 94.88 87 LEU A C 1
ATOM 746 O O . LEU A 1 87 ? -20.967 -7.894 33.390 1.00 94.88 87 LEU A O 1
ATOM 750 N N . GLN A 1 88 ? -20.886 -8.161 31.167 1.00 91.81 88 GLN A N 1
ATOM 751 C CA . GLN A 1 88 ? -22.279 -8.602 31.048 1.00 91.81 88 GLN A CA 1
ATOM 752 C C . GLN A 1 88 ? -22.521 -9.957 31.728 1.00 91.81 88 GLN A C 1
ATOM 754 O O . GLN A 1 88 ? -23.537 -10.122 32.403 1.00 91.81 88 GLN A O 1
ATOM 759 N N . ASN A 1 89 ? -21.590 -10.903 31.596 1.00 93.75 89 ASN A N 1
ATOM 760 C CA . ASN A 1 89 ? -21.708 -12.245 32.174 1.00 93.75 89 ASN A CA 1
ATOM 761 C C . ASN A 1 89 ? -21.522 -12.263 33.699 1.00 93.75 89 ASN A C 1
ATOM 763 O O . ASN A 1 89 ? -22.125 -13.082 34.388 1.00 93.75 89 ASN A O 1
ATOM 767 N N . THR A 1 90 ? -20.695 -11.362 34.228 1.00 93.81 90 THR A N 1
ATOM 768 C CA . THR A 1 90 ? -20.403 -11.245 35.668 1.00 93.81 90 THR A CA 1
ATOM 769 C C . THR A 1 90 ? -21.424 -10.403 36.435 1.00 93.81 90 THR A C 1
ATOM 771 O O . THR A 1 90 ? -21.350 -10.318 37.659 1.00 93.81 90 THR A O 1
ATOM 774 N N . GLY A 1 91 ? -22.402 -9.809 35.741 1.00 91.12 91 GLY A N 1
ATOM 775 C CA . GLY A 1 91 ? -23.420 -8.958 36.358 1.00 91.12 91 GLY A CA 1
ATOM 776 C C . GLY A 1 91 ? -22.876 -7.605 36.822 1.00 91.12 91 GLY A C 1
ATOM 777 O O . GLY A 1 91 ? -23.400 -7.038 37.781 1.00 91.12 91 GLY A O 1
ATOM 778 N N . ALA A 1 92 ? -21.826 -7.101 36.164 1.00 90.44 92 ALA A N 1
ATOM 779 C CA . ALA A 1 92 ? -21.260 -5.785 36.431 1.00 90.44 92 ALA A CA 1
ATOM 780 C C . ALA A 1 92 ? -22.299 -4.667 36.257 1.00 90.44 92 ALA A C 1
ATOM 782 O O . ALA A 1 92 ? -23.339 -4.828 35.605 1.00 90.44 92 ALA A O 1
ATOM 783 N N . SER A 1 93 ? -22.015 -3.500 36.834 1.00 92.44 93 SER A N 1
ATOM 784 C CA . SER A 1 93 ? -22.954 -2.384 36.788 1.00 92.44 93 SER A CA 1
ATOM 785 C C . SER A 1 93 ? -23.177 -1.891 35.351 1.00 92.44 93 SER A C 1
ATOM 787 O O . SER A 1 93 ? -22.278 -1.895 34.504 1.00 92.44 93 SER A O 1
ATOM 789 N N . GLY A 1 94 ? -24.389 -1.400 35.070 1.00 91.94 94 GLY A N 1
ATOM 790 C CA . GLY A 1 94 ? -24.707 -0.812 33.765 1.00 91.94 94 GLY A CA 1
ATOM 791 C C . GLY A 1 94 ? -23.798 0.371 33.402 1.00 91.94 94 GLY A C 1
ATOM 792 O O . GLY A 1 94 ? -23.527 0.599 32.225 1.00 91.94 94 GLY A O 1
ATOM 793 N N . GLU A 1 95 ? -23.281 1.085 34.404 1.00 93.06 95 GLU A N 1
ATOM 794 C CA . GLU A 1 95 ? -22.356 2.205 34.226 1.00 93.06 95 GLU A CA 1
ATOM 795 C C . GLU A 1 95 ? -20.974 1.747 33.727 1.00 93.06 95 GLU A C 1
ATOM 797 O O . GLU A 1 95 ? -20.437 2.328 32.780 1.00 93.06 95 GLU A O 1
ATOM 802 N N . GLU A 1 96 ? -20.425 0.659 34.276 1.00 92.50 96 GLU A N 1
ATOM 803 C CA . GLU A 1 96 ? -19.152 0.075 33.824 1.00 92.50 96 GLU A CA 1
ATOM 804 C C . GLU A 1 96 ? -19.243 -0.435 32.381 1.00 92.50 96 GLU A C 1
ATOM 806 O O . GLU A 1 96 ? -18.374 -0.141 31.552 1.00 92.50 96 GLU A O 1
ATOM 811 N N . ILE A 1 97 ? -20.339 -1.124 32.047 1.00 93.94 97 ILE A N 1
ATOM 812 C CA . ILE A 1 97 ? -20.611 -1.591 30.681 1.00 93.94 97 ILE A CA 1
ATOM 813 C C . ILE A 1 97 ? -20.726 -0.396 29.724 1.00 93.94 97 ILE A C 1
ATOM 815 O O . ILE A 1 97 ? -20.156 -0.411 28.628 1.00 93.94 97 ILE A O 1
ATOM 819 N N . GLN A 1 98 ? -21.423 0.670 30.126 1.00 94.81 98 GLN A N 1
ATOM 820 C CA . GLN A 1 98 ? -21.589 1.866 29.300 1.00 94.81 98 GLN A CA 1
ATOM 821 C C . GLN A 1 98 ? -20.269 2.620 29.084 1.00 94.81 98 GLN A C 1
ATOM 823 O O . GLN A 1 98 ? -20.016 3.133 27.985 1.00 94.81 98 GLN A O 1
ATOM 828 N N . LYS A 1 99 ? -19.388 2.638 30.089 1.00 95.00 99 LYS A N 1
ATOM 829 C CA . LYS A 1 99 ? -18.037 3.200 29.974 1.00 95.00 99 LYS A CA 1
ATOM 830 C C . LYS A 1 99 ? -17.210 2.443 28.932 1.00 95.00 99 LYS A C 1
ATOM 832 O O . LYS A 1 99 ? -16.615 3.073 28.057 1.00 95.00 99 LYS A O 1
ATOM 837 N N . LYS A 1 100 ? -17.226 1.106 28.960 1.00 95.12 100 LYS A N 1
ATOM 838 C CA . LYS A 1 100 ? -16.526 0.273 27.965 1.00 95.12 100 LYS A CA 1
ATOM 839 C C . LYS A 1 100 ? -17.118 0.405 26.561 1.00 95.12 100 LYS A C 1
ATOM 841 O O . LYS A 1 100 ? -16.372 0.509 25.592 1.00 95.12 100 LYS A O 1
ATOM 846 N N . ARG A 1 101 ? -18.445 0.511 26.426 1.00 95.38 101 ARG A N 1
ATOM 847 C CA . ARG A 1 101 ? -19.096 0.806 25.132 1.00 95.38 101 ARG A C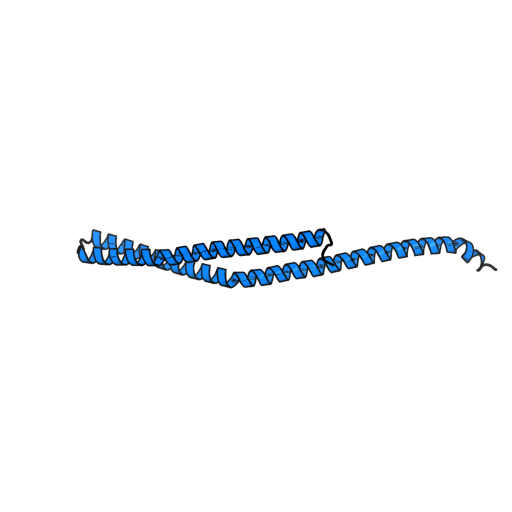A 1
ATOM 848 C C . ARG A 1 101 ? -18.660 2.151 24.556 1.00 95.38 101 ARG A C 1
ATOM 850 O O . ARG A 1 101 ? -18.364 2.232 23.369 1.00 95.38 101 ARG A O 1
ATOM 857 N N . SER A 1 102 ? -18.559 3.177 25.399 1.00 96.31 102 SER A N 1
ATOM 858 C CA . SER A 1 102 ? -18.050 4.494 24.994 1.00 96.31 102 SER A CA 1
ATOM 859 C C . SER A 1 102 ? -16.591 4.426 24.536 1.00 96.31 102 SER A C 1
ATOM 861 O O . SER A 1 102 ? -16.230 5.058 23.548 1.00 96.31 102 SER A O 1
ATOM 863 N N . GLN A 1 103 ? -15.752 3.637 25.219 1.00 96.00 103 GLN A N 1
ATOM 864 C CA . GLN A 1 103 ? -14.373 3.385 24.788 1.00 96.00 103 GLN A CA 1
ATOM 865 C C . GLN A 1 103 ? -14.332 2.689 23.421 1.00 96.00 103 GLN A C 1
ATOM 867 O O . GLN A 1 103 ? -13.617 3.140 22.531 1.00 96.00 103 GLN A O 1
ATOM 872 N N . ARG A 1 104 ? -15.140 1.640 23.225 1.00 96.06 104 ARG A N 1
ATOM 873 C CA . ARG A 1 104 ? -15.240 0.924 21.946 1.00 96.06 104 ARG A CA 1
ATOM 874 C C . ARG A 1 104 ? -15.644 1.848 20.799 1.00 96.06 104 ARG A C 1
ATOM 876 O O . ARG A 1 104 ? -15.092 1.741 19.710 1.00 96.06 104 ARG A O 1
ATOM 883 N N . GLU A 1 105 ? -16.592 2.748 21.042 1.00 96.94 105 GLU A N 1
ATOM 884 C CA . GLU A 1 105 ? -17.041 3.704 20.029 1.00 96.94 105 GLU A CA 1
ATOM 885 C C . GLU A 1 105 ? -15.952 4.724 19.677 1.00 96.94 105 GLU A C 1
ATOM 887 O O . GLU A 1 105 ? -15.735 5.004 18.502 1.00 96.94 105 GLU A O 1
ATOM 892 N N . ARG A 1 106 ? -15.190 5.215 20.663 1.00 96.38 106 ARG A N 1
ATOM 893 C CA . ARG A 1 106 ? -14.025 6.076 20.393 1.00 96.38 106 ARG A CA 1
ATOM 894 C C . ARG A 1 106 ? -12.990 5.370 19.519 1.00 96.38 106 ARG A C 1
ATOM 896 O O . ARG A 1 106 ? -12.573 5.935 18.516 1.00 96.38 106 ARG A O 1
ATOM 903 N N . LEU A 1 107 ? -12.650 4.120 19.840 1.00 95.62 107 LEU A N 1
ATOM 904 C CA . LEU A 1 107 ? -11.717 3.322 19.037 1.00 95.62 107 LEU A CA 1
ATOM 905 C C . LEU A 1 107 ? -12.221 3.109 17.601 1.00 95.62 107 LEU A C 1
ATOM 907 O O . LEU A 1 107 ? -11.428 3.162 16.663 1.00 95.62 107 LEU A O 1
ATOM 911 N N . ARG A 1 108 ? -13.537 2.924 17.402 1.00 95.62 108 ARG A N 1
ATOM 912 C CA . ARG A 1 108 ? -14.134 2.875 16.055 1.00 95.62 108 ARG A CA 1
ATOM 913 C C . ARG A 1 108 ? -13.933 4.175 15.294 1.00 95.62 108 ARG A C 1
ATOM 915 O O . ARG A 1 108 ? -13.511 4.134 14.144 1.00 95.62 108 ARG A O 1
ATOM 922 N N . LEU A 1 109 ? -14.228 5.309 15.925 1.00 96.56 109 LEU A N 1
ATOM 923 C CA . LEU A 1 109 ? -14.093 6.620 15.292 1.00 96.56 109 LEU A CA 1
ATOM 924 C C . LEU A 1 109 ? -12.635 6.954 14.956 1.00 96.56 109 LEU A C 1
ATOM 926 O O . LEU A 1 109 ? -12.384 7.595 13.943 1.00 96.56 109 LEU A O 1
ATOM 930 N N . GLU A 1 110 ? -11.677 6.485 15.756 1.00 94.81 110 GLU A N 1
ATOM 931 C CA . GLU A 1 110 ? -10.243 6.622 15.471 1.00 94.81 110 GLU A CA 1
ATOM 932 C C . GLU A 1 110 ? -9.755 5.710 14.334 1.00 94.81 110 GLU A C 1
ATOM 934 O O . GLU A 1 110 ? -8.804 6.058 13.638 1.00 94.81 110 GLU A O 1
ATOM 939 N N . LEU A 1 111 ? -10.390 4.553 14.124 1.00 96.38 111 LEU A N 1
ATOM 940 C CA . LEU A 1 111 ? -10.045 3.623 13.043 1.00 96.38 111 LEU A CA 1
ATOM 941 C C . LEU A 1 111 ? -10.440 4.140 11.656 1.00 96.38 111 LEU A C 1
ATOM 943 O O . LEU A 1 111 ? -9.708 3.900 10.698 1.00 96.38 111 LEU A O 1
ATOM 947 N N . ILE A 1 112 ? -11.570 4.844 11.547 1.00 95.88 112 ILE A N 1
ATOM 948 C CA . ILE A 1 112 ? -12.090 5.378 10.276 1.00 95.88 112 ILE A CA 1
ATOM 949 C C . ILE A 1 112 ? -11.030 6.193 9.510 1.00 95.88 112 ILE A C 1
ATOM 951 O O . ILE A 1 112 ? -10.678 5.787 8.403 1.00 95.88 112 ILE A O 1
ATOM 955 N N . PRO A 1 113 ? -10.440 7.269 10.074 1.00 96.62 113 PRO A N 1
ATOM 956 C CA . PRO A 1 113 ? -9.484 8.093 9.336 1.00 96.62 113 PRO A CA 1
ATOM 957 C C . PRO A 1 113 ? -8.204 7.340 8.956 1.00 96.62 113 PRO A C 1
ATOM 959 O O . PRO A 1 113 ? -7.594 7.658 7.938 1.00 96.62 113 PRO A O 1
ATOM 962 N N . LEU A 1 114 ? -7.793 6.335 9.739 1.00 96.56 114 LEU A N 1
ATOM 963 C CA . LEU A 1 114 ? -6.627 5.511 9.415 1.00 96.56 114 LEU A CA 1
ATOM 964 C C . LEU A 1 114 ? -6.901 4.614 8.207 1.00 96.56 114 LEU A C 1
ATOM 966 O O . LEU A 1 114 ? -6.075 4.531 7.299 1.00 96.56 114 LEU A O 1
ATOM 970 N N . VAL A 1 115 ? -8.070 3.967 8.177 1.00 96.69 115 VAL A N 1
ATOM 971 C CA . VAL A 1 115 ? -8.496 3.133 7.046 1.00 96.69 115 VAL A CA 1
ATOM 972 C C . VAL A 1 115 ? -8.663 3.982 5.790 1.00 96.69 115 VAL A C 1
ATOM 974 O O . VAL A 1 115 ? -8.154 3.597 4.739 1.00 96.69 115 VAL A O 1
ATOM 977 N N . ASP A 1 116 ? -9.300 5.146 5.902 1.00 97.44 116 ASP A N 1
ATOM 978 C CA . ASP A 1 116 ? -9.492 6.066 4.780 1.00 97.44 116 ASP A CA 1
ATOM 979 C C . ASP A 1 116 ? -8.149 6.558 4.227 1.00 97.44 116 ASP A C 1
ATOM 981 O O . ASP A 1 116 ? -7.926 6.524 3.015 1.00 97.44 116 ASP A O 1
ATOM 985 N N . ARG A 1 117 ? -7.209 6.943 5.105 1.00 97.12 117 ARG A N 1
ATOM 986 C CA . ARG A 1 117 ? -5.855 7.348 4.703 1.00 97.12 117 ARG A CA 1
ATOM 987 C C . ARG A 1 117 ? -5.109 6.214 4.004 1.00 97.12 117 ARG A C 1
ATOM 989 O O . ARG A 1 117 ? -4.505 6.447 2.960 1.00 97.12 117 ARG A O 1
ATOM 996 N N . ARG A 1 118 ? -5.170 4.994 4.544 1.00 97.25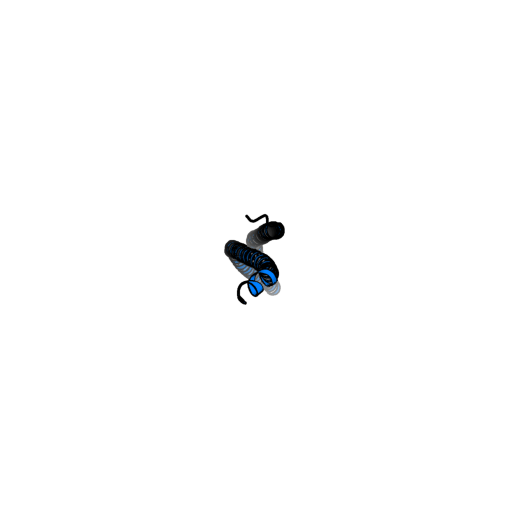 118 ARG A N 1
ATOM 997 C CA . ARG A 1 118 ? -4.539 3.812 3.942 1.00 97.25 118 ARG A CA 1
ATOM 998 C C . ARG A 1 118 ? -5.111 3.517 2.557 1.00 97.25 118 ARG A C 1
ATOM 1000 O O . ARG A 1 118 ? -4.346 3.249 1.637 1.00 97.25 118 ARG A O 1
ATOM 1007 N N . ASN A 1 119 ? -6.432 3.596 2.396 1.00 97.19 119 ASN A N 1
ATOM 1008 C CA . ASN A 1 119 ? -7.091 3.385 1.105 1.00 97.19 119 ASN A CA 1
ATOM 1009 C C . ASN A 1 119 ? -6.677 4.455 0.088 1.00 97.19 119 ASN A C 1
ATOM 1011 O O . ASN A 1 119 ? -6.283 4.112 -1.022 1.00 97.19 119 ASN A O 1
ATOM 1015 N N . TYR A 1 120 ? -6.678 5.729 0.492 1.00 97.62 120 TYR A N 1
ATOM 1016 C CA . TYR A 1 120 ? -6.219 6.832 -0.352 1.00 97.62 120 TYR A CA 1
ATOM 1017 C C . TYR A 1 120 ? -4.781 6.617 -0.845 1.00 97.62 120 TYR A C 1
ATOM 1019 O O . TYR A 1 120 ? -4.500 6.760 -2.032 1.00 97.62 120 TYR A O 1
ATOM 1027 N N . LEU A 1 121 ? -3.865 6.233 0.048 1.00 95.56 121 LEU A N 1
ATOM 1028 C CA . LEU A 1 121 ? -2.473 5.978 -0.326 1.00 95.56 121 LEU A CA 1
ATOM 1029 C C . LEU A 1 121 ? -2.327 4.749 -1.228 1.00 95.56 121 LEU A C 1
ATOM 1031 O O . LEU A 1 121 ? -1.505 4.763 -2.138 1.00 95.56 121 LEU A O 1
ATOM 1035 N N . GLN A 1 122 ? -3.117 3.694 -1.012 1.00 94.94 122 GLN A N 1
ATOM 1036 C CA . GLN A 1 122 ? -3.125 2.525 -1.898 1.00 94.94 122 GLN A CA 1
ATOM 1037 C C . GLN A 1 122 ? -3.616 2.881 -3.309 1.00 94.94 122 GLN A C 1
ATOM 1039 O O . GLN A 1 122 ? -3.058 2.390 -4.296 1.00 94.94 122 GLN A O 1
ATOM 1044 N N . GLU A 1 123 ? -4.625 3.745 -3.420 1.00 95.25 123 GLU A N 1
ATOM 1045 C CA . GLU A 1 123 ? -5.101 4.271 -4.702 1.00 95.25 123 GLU A CA 1
ATOM 1046 C C . GLU A 1 123 ? -4.033 5.136 -5.385 1.00 95.25 123 GLU A C 1
ATOM 1048 O O . GLU A 1 123 ? -3.723 4.896 -6.553 1.00 95.25 123 GLU A O 1
ATOM 1053 N N . ASP A 1 124 ? -3.408 6.066 -4.655 1.00 94.56 124 ASP A N 1
ATOM 1054 C CA . ASP A 1 124 ? -2.325 6.919 -5.168 1.00 94.56 124 ASP A CA 1
ATOM 1055 C C . ASP A 1 124 ? -1.114 6.092 -5.633 1.00 94.56 124 ASP A C 1
ATOM 1057 O O . ASP A 1 124 ? -0.608 6.277 -6.741 1.00 94.56 124 ASP A O 1
ATOM 1061 N N . LEU A 1 125 ? -0.694 5.097 -4.843 1.00 92.75 125 LEU A N 1
ATOM 1062 C CA . LEU A 1 125 ? 0.378 4.168 -5.209 1.00 92.75 125 LEU A CA 1
ATOM 1063 C C . LEU A 1 125 ? 0.044 3.418 -6.506 1.00 92.75 125 LEU A C 1
ATOM 1065 O O . LEU A 1 125 ? 0.890 3.282 -7.391 1.00 92.75 125 LEU A O 1
ATOM 1069 N N . THR A 1 126 ? -1.192 2.932 -6.628 1.00 93.12 126 THR A N 1
ATOM 1070 C CA . THR A 1 126 ? -1.661 2.216 -7.822 1.00 93.12 126 THR A CA 1
ATOM 1071 C C . THR A 1 126 ? -1.656 3.128 -9.045 1.00 93.12 126 THR A C 1
ATOM 1073 O O . THR A 1 126 ? -1.211 2.712 -10.114 1.00 93.12 126 THR A O 1
ATOM 1076 N N . GLN A 1 127 ? -2.115 4.369 -8.891 1.00 93.88 127 GLN A N 1
ATOM 1077 C CA . GLN A 1 127 ? -2.145 5.355 -9.963 1.00 93.88 127 GLN A CA 1
ATOM 1078 C C . GLN A 1 127 ? -0.732 5.705 -10.440 1.00 93.88 127 GLN A C 1
ATOM 1080 O O . GLN A 1 127 ? -0.443 5.598 -11.630 1.00 93.88 127 GLN A O 1
ATOM 1085 N N . LYS A 1 128 ? 0.185 6.012 -9.517 1.00 90.12 128 LYS A N 1
ATOM 1086 C CA . LYS A 1 128 ? 1.583 6.307 -9.858 1.00 90.12 128 LYS A CA 1
ATOM 1087 C C . LYS A 1 128 ? 2.273 5.130 -10.547 1.00 90.12 128 LYS A C 1
ATOM 1089 O O . LYS A 1 128 ? 3.020 5.340 -11.497 1.00 90.12 128 LYS A O 1
ATOM 1094 N N . ARG A 1 129 ? 2.012 3.887 -10.118 1.00 89.44 129 ARG A N 1
ATOM 1095 C CA . ARG A 1 129 ? 2.539 2.687 -10.796 1.00 89.44 129 ARG A CA 1
ATOM 1096 C C . ARG A 1 129 ? 2.077 2.604 -12.248 1.00 89.44 129 ARG A C 1
ATOM 1098 O O . ARG A 1 129 ? 2.909 2.374 -13.118 1.00 89.44 129 ARG A O 1
ATOM 1105 N N . ARG A 1 130 ? 0.791 2.851 -12.514 1.00 90.56 130 ARG A N 1
ATOM 1106 C CA . ARG A 1 130 ? 0.267 2.880 -13.889 1.00 90.56 130 ARG A CA 1
ATOM 1107 C C . ARG A 1 130 ? 0.940 3.964 -14.723 1.00 90.56 130 ARG A C 1
ATOM 1109 O O . ARG A 1 130 ? 1.378 3.677 -15.825 1.00 90.56 130 ARG A O 1
ATOM 1116 N N . GLU A 1 131 ? 1.099 5.169 -14.179 1.00 89.19 131 GLU A N 1
ATOM 1117 C CA . GLU A 1 131 ? 1.783 6.267 -14.877 1.00 89.19 131 GLU A CA 1
ATOM 1118 C C . GLU A 1 131 ? 3.243 5.930 -15.216 1.00 89.19 131 GLU A C 1
A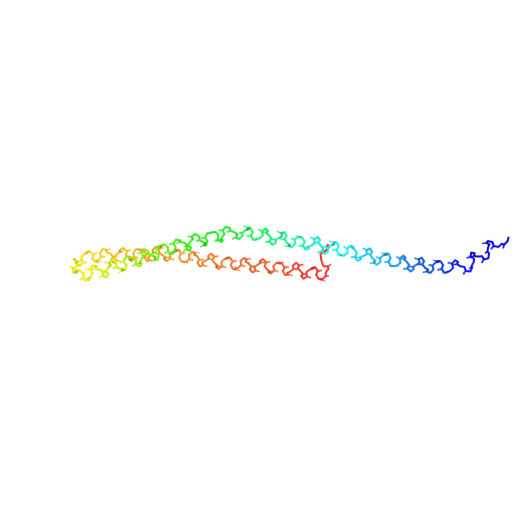TOM 1120 O O . GLU A 1 131 ? 3.745 6.317 -16.273 1.00 89.19 131 GLU A O 1
ATOM 1125 N N . ILE A 1 132 ? 3.938 5.205 -14.333 1.00 86.88 132 ILE A N 1
ATOM 1126 C CA . ILE A 1 132 ? 5.300 4.721 -14.585 1.00 86.88 132 ILE A CA 1
ATOM 1127 C C . ILE A 1 132 ? 5.295 3.679 -15.704 1.00 86.88 132 ILE A C 1
ATOM 1129 O O . ILE A 1 132 ? 6.110 3.784 -16.620 1.00 86.88 132 ILE A O 1
ATOM 1133 N N . ASP A 1 133 ? 4.390 2.703 -15.645 1.00 86.12 133 ASP A N 1
ATOM 1134 C CA . ASP A 1 133 ? 4.287 1.643 -16.648 1.00 86.12 133 ASP A CA 1
ATOM 1135 C C . ASP A 1 133 ? 3.938 2.217 -18.033 1.00 86.12 133 ASP A C 1
ATOM 1137 O O . ASP A 1 133 ? 4.601 1.878 -19.012 1.00 86.12 133 ASP A O 1
ATOM 1141 N N . GLU A 1 134 ? 3.003 3.168 -18.110 1.00 89.31 134 GLU A N 1
ATOM 1142 C CA . GLU A 1 134 ? 2.656 3.894 -19.341 1.00 89.31 134 GLU A CA 1
ATOM 1143 C C . GLU A 1 134 ? 3.858 4.670 -19.903 1.00 89.31 134 GLU A C 1
ATOM 1145 O O . GLU A 1 134 ? 4.148 4.617 -21.099 1.00 89.31 134 GLU A O 1
ATOM 1150 N N . GLN A 1 135 ? 4.611 5.376 -19.051 1.00 85.25 135 GLN A N 1
ATOM 1151 C CA . GLN A 1 135 ? 5.815 6.095 -19.484 1.00 85.25 135 GLN A CA 1
ATOM 1152 C C . GLN A 1 135 ? 6.897 5.138 -19.996 1.00 85.25 135 GLN A C 1
ATOM 1154 O O . GLN A 1 135 ? 7.571 5.442 -20.982 1.00 85.25 135 GLN A O 1
ATOM 1159 N N . VAL A 1 136 ? 7.059 3.980 -19.355 1.00 83.38 136 VAL A N 1
ATOM 1160 C CA . VAL A 1 136 ? 7.992 2.935 -19.790 1.00 83.38 136 VAL A CA 1
ATOM 1161 C C . VAL A 1 136 ? 7.556 2.332 -21.126 1.00 83.38 136 VAL A C 1
ATOM 1163 O O . VAL A 1 136 ? 8.398 2.150 -22.005 1.00 83.38 136 VAL A O 1
ATOM 1166 N N . GLU A 1 137 ? 6.264 2.074 -21.319 1.00 86.19 137 GLU A N 1
ATOM 1167 C CA . GLU A 1 137 ? 5.713 1.567 -22.578 1.00 86.19 137 GLU A CA 1
ATOM 1168 C C . GLU A 1 137 ? 5.952 2.553 -23.728 1.00 86.19 137 GLU A C 1
ATOM 1170 O O . GLU A 1 137 ? 6.508 2.172 -24.757 1.00 86.19 137 GLU A O 1
ATOM 1175 N N . ILE A 1 138 ? 5.683 3.847 -23.518 1.00 84.81 138 ILE A N 1
ATOM 1176 C CA . ILE A 1 138 ? 5.981 4.904 -24.500 1.00 84.81 138 ILE A CA 1
ATOM 1177 C C . ILE A 1 138 ? 7.473 4.927 -24.862 1.00 84.81 138 ILE A C 1
ATOM 1179 O O . ILE A 1 138 ? 7.832 5.143 -26.023 1.00 84.81 138 ILE A O 1
ATOM 1183 N N . LEU A 1 139 ? 8.367 4.732 -23.888 1.00 77.00 139 LEU A N 1
ATOM 1184 C CA . LEU A 1 139 ? 9.807 4.679 -24.148 1.00 77.00 139 LEU A CA 1
ATOM 1185 C C . LEU A 1 139 ? 10.191 3.456 -24.989 1.00 77.00 139 LEU A C 1
ATOM 1187 O O . LEU A 1 139 ? 11.022 3.590 -25.889 1.00 77.00 139 LEU A O 1
ATOM 1191 N N . TYR A 1 140 ? 9.578 2.296 -24.746 1.00 77.62 140 TYR A N 1
ATOM 1192 C CA . TYR A 1 140 ? 9.780 1.109 -25.577 1.00 77.62 140 TYR A CA 1
ATOM 1193 C C . TYR A 1 140 ? 9.216 1.285 -26.989 1.00 77.62 140 TYR A C 1
ATOM 1195 O O . TYR A 1 140 ? 9.907 0.959 -27.950 1.00 77.62 140 TYR A O 1
ATOM 1203 N N . GLU A 1 141 ? 8.032 1.879 -27.152 1.00 81.69 141 GLU A N 1
ATOM 1204 C CA . GLU A 1 141 ? 7.479 2.154 -28.482 1.00 81.69 141 GLU A CA 1
ATOM 1205 C C . GLU A 1 141 ? 8.376 3.094 -29.296 1.00 81.69 141 GLU A C 1
ATOM 1207 O O . GLU A 1 141 ? 8.628 2.857 -30.479 1.00 81.69 141 GLU A O 1
ATOM 1212 N N . LYS A 1 142 ? 8.896 4.156 -28.668 1.00 72.56 142 LYS A N 1
ATOM 1213 C CA . LYS A 1 142 ? 9.853 5.069 -29.312 1.00 72.56 142 LYS A CA 1
ATOM 1214 C C . LYS A 1 142 ? 11.147 4.355 -29.698 1.00 72.56 142 LYS A C 1
ATOM 1216 O O . LYS A 1 142 ? 11.735 4.672 -30.733 1.00 72.56 142 LYS A O 1
ATOM 1221 N N . LEU A 1 143 ? 11.583 3.393 -28.885 1.00 68.69 143 LEU A N 1
ATOM 1222 C CA . LEU A 1 143 ? 12.751 2.564 -29.167 1.00 68.69 143 LEU A CA 1
ATOM 1223 C C . LEU A 1 143 ? 12.513 1.654 -30.376 1.00 68.69 143 LEU A C 1
ATOM 1225 O O . LEU A 1 143 ? 13.348 1.625 -31.280 1.00 68.69 143 LEU A O 1
ATOM 1229 N N . ASP A 1 144 ? 11.364 0.984 -30.440 1.00 71.62 144 ASP A N 1
ATOM 1230 C CA . ASP A 1 144 ? 10.998 0.096 -31.550 1.00 71.62 144 ASP A CA 1
ATOM 1231 C C . ASP A 1 144 ? 10.829 0.853 -32.874 1.00 71.62 144 ASP A C 1
ATOM 1233 O O . ASP A 1 144 ? 11.201 0.355 -33.940 1.00 71.62 144 ASP A O 1
ATOM 1237 N N . ARG A 1 145 ? 10.326 2.092 -32.817 1.00 75.19 145 ARG A N 1
ATOM 1238 C CA . ARG A 1 145 ? 10.205 2.978 -33.988 1.00 75.19 145 ARG A CA 1
ATOM 1239 C C . ARG A 1 145 ? 11.530 3.619 -34.405 1.00 75.19 145 ARG A C 1
ATOM 1241 O O . ARG A 1 145 ? 11.603 4.212 -35.479 1.00 75.19 145 ARG A O 1
ATOM 1248 N N . GLY A 1 146 ? 12.583 3.492 -33.594 1.00 63.75 146 GLY A N 1
ATOM 1249 C CA . GLY A 1 146 ? 13.864 4.155 -33.833 1.00 63.75 146 GLY A CA 1
ATOM 1250 C C . GLY A 1 146 ? 13.768 5.681 -33.754 1.00 63.75 146 GLY A C 1
ATOM 1251 O O . GLY A 1 146 ? 14.534 6.365 -34.422 1.00 63.75 146 GLY A O 1
ATOM 1252 N N . GLU A 1 147 ? 12.824 6.209 -32.972 1.00 62.81 147 GLU A N 1
ATOM 1253 C CA . GLU A 1 147 ? 12.585 7.649 -32.779 1.00 62.81 147 GLU A CA 1
ATOM 1254 C C . GLU A 1 147 ? 13.453 8.248 -31.661 1.00 62.81 147 GLU A C 1
ATOM 1256 O O . GLU A 1 147 ? 13.382 9.445 -31.391 1.00 62.81 147 GLU A O 1
ATOM 1261 N N . ILE A 1 148 ? 14.282 7.433 -31.001 1.00 52.62 148 ILE A N 1
ATOM 1262 C CA . ILE A 1 148 ? 15.253 7.913 -30.019 1.00 52.62 148 ILE A CA 1
ATOM 1263 C C . ILE A 1 148 ? 16.561 8.252 -30.749 1.00 52.62 148 ILE A C 1
ATOM 1265 O O . ILE A 1 148 ? 17.494 7.451 -30.774 1.00 52.62 148 ILE A O 1
ATOM 1269 N N . PHE A 1 149 ? 16.581 9.435 -31.369 1.00 42.53 149 PHE A N 1
ATOM 1270 C CA . PHE A 1 149 ? 17.760 10.133 -31.893 1.00 42.53 149 PHE A CA 1
ATOM 1271 C C . PHE A 1 149 ? 17.662 11.625 -31.580 1.00 42.53 149 PHE A C 1
ATOM 1273 O O . PHE A 1 149 ? 16.576 12.204 -31.807 1.00 42.53 149 PHE A O 1
#

pLDDT: mean 83.8, std 14.19, range [42.53, 97.62]

Secondary structure (DSSP, 8-state):
--HHHHHHHHHHHHHHHHHHHHHHHHHHHHHHHHHHHHHHHHHHHHHHHHHHHHHHHHHHHHHHHHHHHHHHHHHHHHHHHHHHHHHHHTT--HHHHHHHHHHHHHHHHHHHHHHHHHHHHHHHHHHHHHHHHHHHHHHHHHHHTT---